Protein AF-A0A1F7MYY1-F1 (afdb_monomer)

Radius of gyration: 13.78 Å; Cα contacts (8 Å, |Δi|>4): 23; chains: 1; bounding box: 36×22×36 Å

Sequence (63 aa):
MDRLQQEASRLVEAATKAEEDPGVTFYRLKALAYAPLGAPAPPGSALTPDRRRPPRLTEAWFC

Foldseek 3Di:
DDPLVVVLVVLVVVCVVVVHDVLVSVVVNQQSVCVVVVDGRDDDDDDDPPDDDDDPPPDPVVD

Secondary structure (DSSP, 8-state):
--HHHHHHHHHHHHHHHTT--HHHHHHHHHHHHHGGGTSPPPPPPPPPTT--PPP---STT--

Mean predicted aligned error: 7.04 Å

Solvent-accessible surface area (backbone atoms only — not comparable to full-atom values): 4147 Å² total; per-residue (Å²): 132,58,70,66,59,54,54,48,50,54,52,52,53,53,35,59,77,65,68,50,59,66,69,60,52,51,54,51,47,46,40,60,70,23,54,87,69,79,45,83,51,79,82,77,77,88,73,64,91,84,55,81,70,73,75,81,71,85,52,83,91,76,113

Structure (mmCIF, N/CA/C/O backbone):
data_AF-A0A1F7MYY1-F1
#
_entry.id   AF-A0A1F7MYY1-F1
#
loop_
_atom_site.group_PDB
_atom_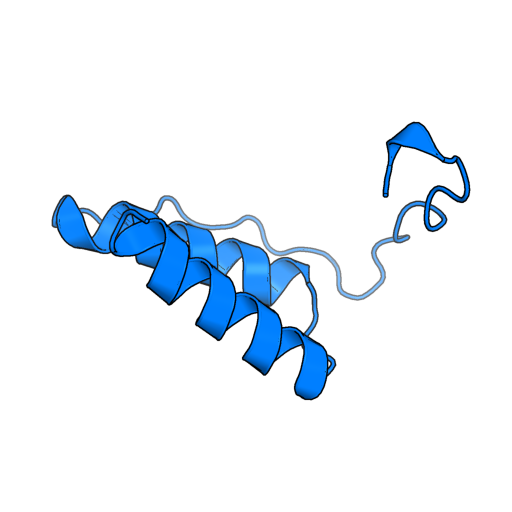site.id
_atom_site.type_symbol
_atom_site.label_atom_id
_atom_site.label_alt_id
_atom_site.label_comp_id
_atom_site.label_asym_id
_atom_site.label_entity_id
_atom_site.label_seq_id
_atom_site.pdbx_PDB_ins_code
_atom_site.Cartn_x
_atom_site.Cartn_y
_atom_site.Cartn_z
_atom_site.occupancy
_atom_site.B_iso_or_equiv
_atom_site.auth_seq_id
_atom_site.auth_comp_id
_atom_site.auth_asym_id
_atom_site.auth_atom_id
_atom_site.pdbx_PDB_model_num
ATOM 1 N N . MET A 1 1 ? 6.386 0.064 20.162 1.00 59.97 1 MET A N 1
ATOM 2 C CA . MET A 1 1 ? 5.917 0.299 18.781 1.00 59.97 1 MET A CA 1
ATOM 3 C C . MET A 1 1 ? 4.416 0.107 18.735 1.00 59.97 1 MET A C 1
ATOM 5 O O . MET A 1 1 ? 3.956 -0.938 19.185 1.00 59.97 1 MET A O 1
ATOM 9 N N . ASP A 1 2 ? 3.682 1.103 18.243 1.00 90.62 2 ASP A N 1
ATOM 10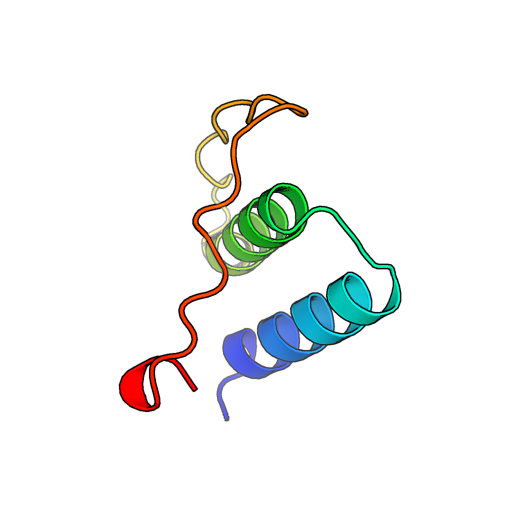 C CA . ASP A 1 2 ? 2.221 1.055 18.103 1.00 90.62 2 ASP A CA 1
ATOM 11 C C . ASP A 1 2 ? 1.777 -0.018 17.085 1.00 90.62 2 ASP A C 1
ATOM 13 O O . ASP A 1 2 ? 2.516 -0.342 16.152 1.00 90.62 2 ASP A O 1
ATOM 17 N N . ARG A 1 3 ? 0.587 -0.602 17.271 1.00 92.19 3 ARG A N 1
ATOM 18 C CA . ARG A 1 3 ? 0.077 -1.682 16.410 1.00 92.19 3 ARG A CA 1
ATOM 19 C C . ARG A 1 3 ? -0.109 -1.227 14.963 1.00 92.19 3 ARG A C 1
ATOM 21 O O . ARG A 1 3 ? 0.278 -1.961 14.054 1.00 92.19 3 ARG A O 1
ATOM 28 N N . LEU A 1 4 ? -0.639 -0.021 14.750 1.00 92.94 4 LEU A N 1
ATOM 29 C CA . LEU A 1 4 ? -0.832 0.535 13.412 1.00 92.94 4 LEU A CA 1
ATOM 30 C C . LEU A 1 4 ? 0.515 0.699 12.707 1.00 92.94 4 LEU A C 1
ATOM 32 O O . LEU A 1 4 ? 0.646 0.362 11.534 1.00 92.94 4 LEU A O 1
ATOM 36 N N . GLN A 1 5 ? 1.538 1.151 13.435 1.00 93.81 5 GLN A N 1
ATOM 37 C CA . GLN A 1 5 ? 2.889 1.302 12.897 1.00 93.81 5 GLN A CA 1
ATOM 38 C C . GLN A 1 5 ? 3.482 -0.043 12.445 1.00 93.81 5 GLN A C 1
ATOM 40 O O . GLN A 1 5 ? 4.083 -0.117 11.369 1.00 93.81 5 GLN A O 1
ATOM 45 N N . GLN A 1 6 ? 3.295 -1.113 13.220 1.00 96.19 6 GLN A N 1
ATOM 46 C CA . GLN A 1 6 ? 3.780 -2.447 12.850 1.00 96.19 6 GLN A CA 1
ATOM 47 C C . GLN A 1 6 ? 3.065 -2.986 11.604 1.00 96.19 6 GLN A C 1
ATOM 49 O O . GLN A 1 6 ? 3.711 -3.516 10.699 1.00 96.19 6 GLN A O 1
ATOM 54 N N . GLU A 1 7 ? 1.740 -2.840 11.542 1.00 96.75 7 GLU A N 1
ATOM 55 C CA . GLU A 1 7 ? 0.932 -3.287 10.402 1.00 96.75 7 GLU A CA 1
ATOM 56 C C . GLU A 1 7 ? 1.259 -2.484 9.133 1.00 96.75 7 GLU A C 1
ATOM 58 O O . GLU A 1 7 ? 1.463 -3.072 8.070 1.00 96.75 7 GLU A O 1
ATOM 63 N N . ALA A 1 8 ? 1.420 -1.163 9.258 1.00 96.06 8 ALA A N 1
ATOM 64 C CA . ALA A 1 8 ? 1.851 -0.292 8.170 1.00 96.06 8 ALA A CA 1
ATOM 65 C C . ALA A 1 8 ? 3.238 -0.683 7.639 1.00 96.06 8 ALA A C 1
ATOM 67 O O . ALA A 1 8 ? 3.432 -0.770 6.428 1.00 96.06 8 ALA A O 1
ATOM 68 N N . SER A 1 9 ? 4.188 -0.981 8.533 1.00 96.56 9 SER A N 1
ATOM 69 C CA . SER A 1 9 ? 5.549 -1.369 8.139 1.00 96.56 9 SER A CA 1
ATOM 70 C C . SER A 1 9 ? 5.559 -2.681 7.355 1.00 96.56 9 SER A C 1
ATOM 72 O O . SER A 1 9 ? 6.175 -2.755 6.295 1.00 96.56 9 SER A O 1
ATOM 74 N N . ARG A 1 10 ? 4.816 -3.695 7.822 1.00 97.38 10 ARG A N 1
ATOM 75 C CA . ARG A 1 10 ? 4.674 -4.980 7.111 1.00 97.38 10 ARG A CA 1
ATOM 76 C C . ARG A 1 10 ? 4.020 -4.807 5.742 1.00 97.38 10 ARG A C 1
ATOM 78 O O . ARG A 1 10 ? 4.434 -5.454 4.783 1.00 97.38 10 ARG A O 1
ATOM 85 N N . LEU A 1 11 ? 3.010 -3.940 5.650 1.00 97.44 11 LEU A N 1
ATOM 86 C CA . LEU A 1 11 ? 2.326 -3.636 4.396 1.00 97.44 11 LEU A CA 1
ATOM 87 C C . LEU A 1 11 ? 3.294 -3.020 3.379 1.00 97.44 11 LEU A C 1
ATOM 89 O O . LEU A 1 11 ? 3.364 -3.496 2.247 1.00 97.44 11 LEU A O 1
ATOM 93 N N . VAL A 1 12 ? 4.066 -2.008 3.785 1.00 96.00 12 VAL A N 1
ATOM 94 C CA . VAL A 1 12 ? 5.047 -1.343 2.910 1.00 96.00 12 VAL A CA 1
ATOM 95 C C . VAL A 1 12 ? 6.174 -2.291 2.509 1.00 96.00 12 VAL A C 1
ATOM 97 O O . VAL A 1 12 ? 6.563 -2.311 1.342 1.00 96.00 12 VAL A O 1
ATOM 100 N N . GLU A 1 13 ? 6.680 -3.105 3.435 1.00 97.25 13 GLU A N 1
ATOM 101 C CA . GLU A 1 13 ? 7.718 -4.094 3.137 1.00 97.25 13 GLU A CA 1
ATOM 102 C C . GLU A 1 13 ? 7.244 -5.103 2.078 1.00 97.25 13 GLU A C 1
ATOM 104 O O . GLU A 1 13 ? 7.949 -5.358 1.101 1.00 97.25 13 GLU A O 1
ATOM 109 N N . ALA A 1 14 ? 6.031 -5.645 2.234 1.00 97.56 14 ALA A N 1
ATOM 110 C CA . ALA A 1 14 ? 5.453 -6.585 1.278 1.00 97.56 14 ALA A CA 1
ATOM 111 C C . ALA A 1 14 ? 5.219 -5.943 -0.098 1.00 97.56 14 ALA A C 1
ATOM 113 O O . ALA A 1 14 ? 5.569 -6.535 -1.117 1.00 97.56 14 ALA A O 1
ATOM 114 N N . ALA A 1 15 ? 4.676 -4.723 -0.131 1.00 95.62 15 ALA A N 1
ATOM 115 C CA . ALA A 1 15 ? 4.445 -3.979 -1.368 1.00 95.62 15 ALA A CA 1
ATOM 116 C C . ALA A 1 15 ? 5.753 -3.649 -2.102 1.00 95.62 15 ALA A C 1
ATOM 118 O O . ALA A 1 15 ? 5.830 -3.785 -3.320 1.00 95.62 15 ALA A O 1
ATOM 119 N N . THR A 1 16 ? 6.803 -3.294 -1.357 1.00 94.19 16 THR A N 1
ATOM 120 C CA . THR A 1 16 ? 8.136 -3.021 -1.912 1.00 94.19 16 THR A CA 1
ATOM 121 C C . THR A 1 16 ? 8.734 -4.274 -2.544 1.00 94.19 16 THR A C 1
ATOM 123 O O . THR A 1 16 ? 9.228 -4.213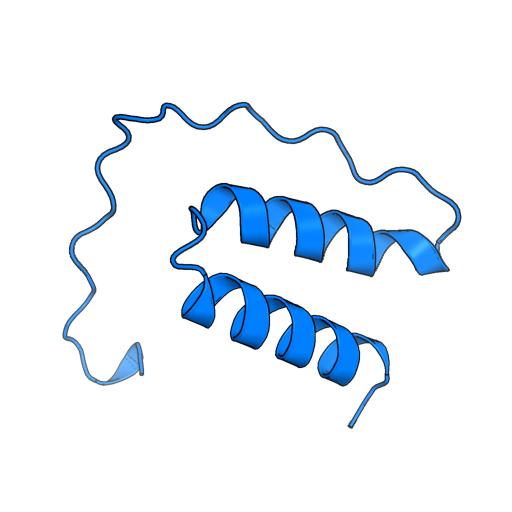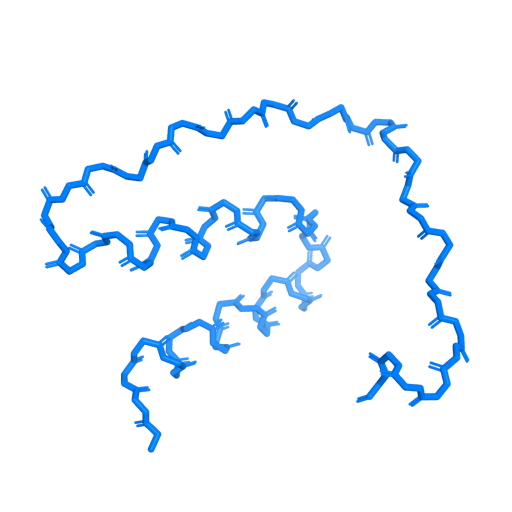 -3.665 1.00 94.19 16 THR A O 1
ATOM 126 N N . LYS A 1 17 ? 8.646 -5.427 -1.863 1.00 96.25 17 LYS A N 1
ATOM 127 C CA . LYS A 1 17 ? 9.102 -6.719 -2.409 1.00 96.25 17 LYS A CA 1
ATOM 128 C C . LYS A 1 17 ? 8.333 -7.133 -3.664 1.00 96.25 17 LYS A C 1
ATOM 130 O O . LYS A 1 17 ? 8.892 -7.810 -4.516 1.00 96.25 17 LYS A O 1
ATOM 135 N N . ALA A 1 18 ? 7.065 -6.745 -3.762 1.00 95.62 18 ALA A N 1
ATOM 136 C CA . ALA A 1 18 ? 6.219 -7.008 -4.920 1.00 95.62 18 ALA A CA 1
ATOM 137 C C . ALA A 1 18 ? 6.372 -5.968 -6.046 1.00 95.62 18 ALA A C 1
ATOM 139 O O . ALA A 1 18 ? 5.661 -6.070 -7.042 1.00 95.62 18 ALA A O 1
ATOM 140 N N . GLU A 1 19 ? 7.238 -4.958 -5.876 1.00 92.81 19 GLU A N 1
ATOM 141 C CA . GLU A 1 19 ? 7.356 -3.803 -6.778 1.00 92.81 19 GLU A CA 1
ATOM 142 C C . GLU A 1 19 ? 5.994 -3.144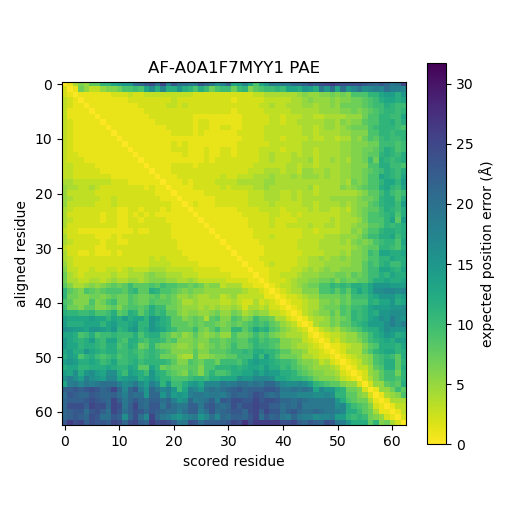 -7.088 1.00 92.81 19 GLU A C 1
ATOM 144 O O . GLU A 1 19 ? 5.761 -2.626 -8.182 1.00 92.81 19 GLU A O 1
ATOM 149 N N . GLU A 1 20 ? 5.077 -3.160 -6.108 1.00 91.12 20 GLU A N 1
ATOM 150 C CA . GLU A 1 20 ? 3.747 -2.563 -6.232 1.00 91.12 20 GLU A CA 1
ATOM 151 C C . GLU A 1 20 ? 3.881 -1.066 -6.541 1.00 91.12 20 GLU A C 1
ATOM 153 O O . GLU A 1 20 ? 4.787 -0.377 -6.058 1.00 91.12 20 GLU A O 1
ATOM 158 N N . ASP A 1 21 ? 2.961 -0.529 -7.347 1.00 88.38 21 ASP A N 1
ATOM 159 C CA . ASP A 1 21 ? 2.914 0.910 -7.555 1.00 88.38 21 ASP A CA 1
ATOM 160 C C . ASP A 1 21 ? 2.733 1.629 -6.198 1.00 88.38 21 ASP A C 1
ATOM 162 O O . ASP A 1 21 ? 1.722 1.409 -5.526 1.00 88.38 21 ASP A O 1
ATOM 166 N N . PRO A 1 22 ? 3.640 2.546 -5.799 1.00 87.38 22 PRO A N 1
ATOM 167 C CA . PRO A 1 22 ? 3.581 3.169 -4.475 1.00 87.38 22 PRO A CA 1
ATOM 168 C C . PRO A 1 22 ? 2.285 3.941 -4.198 1.00 87.38 22 PRO A C 1
ATOM 170 O O . PRO A 1 22 ? 1.915 4.152 -3.045 1.00 87.38 22 PRO A O 1
ATOM 173 N N . GLY A 1 23 ? 1.583 4.375 -5.249 1.00 88.38 23 GLY A N 1
ATOM 174 C CA . GLY A 1 23 ? 0.281 5.017 -5.124 1.00 88.38 23 GLY A CA 1
ATOM 175 C C . GLY A 1 23 ? -0.791 4.055 -4.614 1.00 88.38 23 GLY A C 1
ATOM 176 O O . GLY A 1 23 ? -1.581 4.420 -3.745 1.00 88.38 23 GLY A O 1
ATOM 177 N N . VAL A 1 24 ? -0.776 2.809 -5.094 1.00 89.88 24 VAL A N 1
ATOM 178 C CA . VAL A 1 24 ? -1.645 1.735 -4.591 1.00 89.88 24 VAL A CA 1
ATOM 179 C C . VAL A 1 24 ? -1.328 1.454 -3.125 1.00 89.8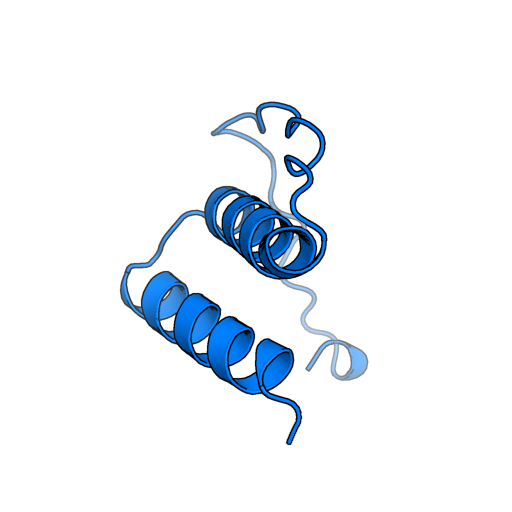8 24 VAL A C 1
ATOM 181 O O . VAL A 1 24 ? -2.235 1.457 -2.289 1.00 89.88 24 VAL A O 1
ATOM 184 N N . THR A 1 25 ? -0.045 1.313 -2.786 1.00 92.69 25 THR A N 1
ATOM 185 C CA . THR A 1 25 ? 0.404 1.083 -1.406 1.00 92.69 25 THR A CA 1
ATOM 186 C C . THR A 1 25 ? -0.071 2.191 -0.462 1.00 92.69 25 THR A C 1
ATOM 188 O O . THR A 1 25 ? -0.570 1.909 0.629 1.00 92.69 25 THR A O 1
ATOM 191 N N . PHE A 1 26 ? 0.001 3.455 -0.894 1.00 91.38 26 PHE A N 1
ATOM 192 C CA . PHE A 1 26 ? -0.453 4.600 -0.102 1.00 91.38 26 PHE A CA 1
ATOM 193 C C . PHE A 1 26 ? -1.958 4.551 0.197 1.00 91.38 26 PHE A C 1
ATOM 195 O O . PHE A 1 26 ? -2.379 4.789 1.331 1.00 91.38 26 PHE A O 1
ATOM 202 N N . TYR A 1 27 ? -2.789 4.186 -0.783 1.00 91.75 27 TYR A N 1
ATOM 203 C CA . TYR A 1 27 ? -4.227 4.037 -0.547 1.00 91.75 27 TYR A CA 1
ATOM 204 C C . TYR A 1 27 ? -4.561 2.862 0.373 1.00 91.75 27 TYR A C 1
ATOM 206 O O . TYR A 1 27 ? -5.479 2.970 1.189 1.00 91.75 27 TYR A O 1
ATOM 214 N N . ARG A 1 28 ? -3.784 1.775 0.320 1.00 92.88 28 ARG A N 1
ATOM 215 C CA . ARG A 1 28 ? -3.918 0.657 1.265 1.00 92.88 28 ARG A CA 1
ATOM 216 C C . ARG A 1 28 ? -3.527 1.061 2.690 1.00 92.88 28 ARG A C 1
ATOM 218 O O . ARG A 1 28 ? -4.237 0.701 3.625 1.00 92.88 28 ARG A O 1
ATOM 225 N N . LEU A 1 29 ? -2.473 1.863 2.864 1.00 94.50 29 LEU A N 1
ATOM 226 C CA . LEU A 1 29 ? -2.115 2.449 4.165 1.00 94.50 29 LEU A CA 1
ATOM 227 C C . LEU A 1 29 ? -3.220 3.352 4.713 1.00 94.50 29 LEU A C 1
ATOM 229 O O . LEU A 1 29 ? -3.551 3.285 5.895 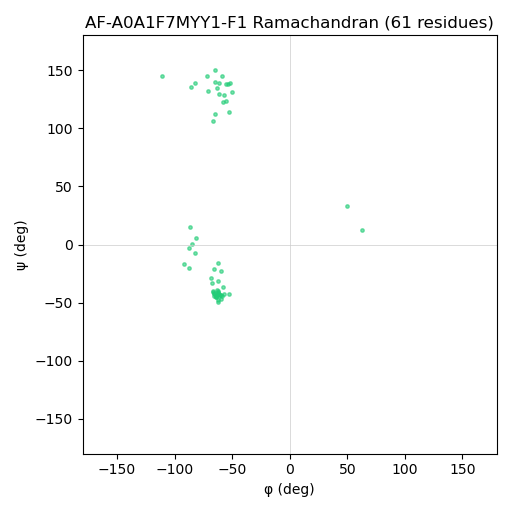1.00 94.50 29 LEU A O 1
ATOM 233 N N . LYS A 1 30 ? -3.825 4.172 3.852 1.00 92.94 30 LYS A N 1
ATOM 234 C CA . LYS A 1 30 ? -4.955 5.017 4.238 1.00 92.94 30 LYS A CA 1
ATOM 235 C C . LYS A 1 30 ? -6.138 4.167 4.707 1.00 92.94 30 LYS A C 1
ATOM 237 O O . LYS A 1 30 ? -6.711 4.456 5.749 1.00 92.94 30 LYS A O 1
ATOM 242 N N . ALA A 1 31 ? -6.470 3.091 3.993 1.00 93.00 31 ALA A N 1
ATOM 243 C CA . ALA A 1 31 ? -7.505 2.152 4.425 1.00 93.00 31 ALA A CA 1
ATOM 244 C C . ALA A 1 31 ? -7.177 1.509 5.784 1.00 93.00 31 ALA A C 1
ATOM 246 O O . ALA A 1 31 ? -8.038 1.466 6.660 1.00 93.00 31 ALA A O 1
ATOM 247 N N . LEU A 1 32 ? -5.923 1.089 5.986 1.00 94.50 32 LEU A N 1
ATOM 248 C CA . LEU A 1 32 ? -5.449 0.525 7.251 1.00 94.50 32 LEU A CA 1
ATOM 249 C C . LEU A 1 32 ? -5.623 1.508 8.422 1.00 94.50 32 LEU A C 1
ATOM 251 O O . LEU A 1 32 ? -6.115 1.122 9.476 1.00 94.50 32 LEU A O 1
ATOM 255 N N . ALA A 1 33 ? -5.279 2.783 8.228 1.00 93.12 33 ALA A N 1
ATOM 256 C CA . ALA A 1 33 ? -5.401 3.812 9.261 1.00 93.12 33 ALA A CA 1
ATOM 257 C C . ALA A 1 33 ? -6.858 4.152 9.624 1.00 93.12 33 ALA A C 1
ATOM 259 O O . ALA A 1 33 ? -7.132 4.549 10.753 1.00 93.12 33 ALA A O 1
ATOM 260 N N . TYR A 1 34 ? -7.791 3.996 8.682 1.00 93.50 34 TYR A N 1
ATOM 261 C CA . TYR A 1 34 ? -9.215 4.265 8.906 1.00 93.50 34 TYR A CA 1
AT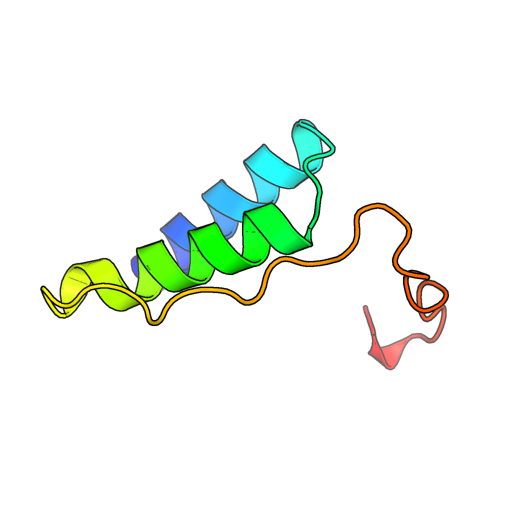OM 262 C C . TYR A 1 34 ? -9.981 3.062 9.469 1.00 93.50 34 TYR A C 1
ATOM 264 O O . TYR A 1 34 ? -11.028 3.254 10.085 1.00 93.50 34 TYR A O 1
ATOM 272 N N . ALA A 1 35 ? -9.463 1.839 9.321 1.00 91.31 35 ALA A N 1
ATOM 273 C CA . ALA A 1 35 ? -10.125 0.627 9.805 1.00 91.31 35 ALA A CA 1
ATOM 274 C C . ALA A 1 35 ? -10.530 0.680 11.299 1.00 91.31 35 ALA A C 1
ATOM 276 O O . ALA A 1 35 ? -11.667 0.313 11.603 1.00 91.31 35 ALA A O 1
ATOM 277 N N . PRO A 1 36 ? -9.700 1.196 12.233 1.00 90.69 36 PRO A N 1
ATOM 278 C CA . PRO A 1 36 ? -10.081 1.311 13.644 1.00 90.69 36 PRO A CA 1
ATOM 279 C C . PRO A 1 36 ? -11.223 2.299 13.908 1.00 90.69 36 PRO A C 1
ATOM 281 O O . PRO A 1 36 ? -11.882 2.209 14.939 1.00 90.69 36 PRO A O 1
ATOM 284 N N . LEU A 1 37 ? -11.462 3.244 12.993 1.00 91.69 37 LEU A N 1
ATOM 285 C CA . LEU A 1 37 ? -12.506 4.262 13.126 1.00 91.69 37 LEU A CA 1
ATOM 286 C C . LEU A 1 37 ? -13.890 3.739 12.711 1.00 91.69 37 LEU A C 1
ATOM 288 O O . LEU A 1 37 ? -14.872 4.463 12.848 1.00 91.69 37 LEU A O 1
ATOM 292 N N . GLY A 1 38 ? -13.978 2.523 12.151 1.00 89.56 38 GLY A N 1
ATOM 293 C CA . GLY A 1 38 ? -15.225 1.978 11.598 1.00 89.56 38 GLY A CA 1
ATOM 294 C C . GLY A 1 38 ? -15.779 2.786 10.417 1.00 89.56 38 GLY A C 1
ATOM 295 O O . GLY A 1 38 ? -16.924 2.592 10.016 1.00 89.56 38 GLY A O 1
ATOM 296 N N . ALA A 1 39 ? -14.977 3.698 9.866 1.00 85.31 39 ALA A N 1
ATOM 297 C CA . ALA A 1 39 ? -15.346 4.589 8.780 1.00 85.31 39 ALA A CA 1
ATOM 298 C C . ALA A 1 39 ? -14.589 4.201 7.504 1.00 85.31 39 ALA A C 1
ATOM 300 O O . ALA A 1 39 ? -13.421 3.806 7.575 1.00 85.31 39 ALA A O 1
ATOM 301 N N . PRO A 1 40 ? -15.208 4.336 6.319 1.00 85.25 40 PRO A N 1
ATOM 302 C CA . PRO A 1 40 ? -14.489 4.137 5.073 1.00 85.25 40 PRO A CA 1
ATOM 303 C C . PRO A 1 40 ? -13.406 5.209 4.922 1.00 85.25 40 PRO A C 1
ATOM 305 O O . PRO A 1 40 ? -13.626 6.390 5.208 1.00 85.25 40 PRO A O 1
ATOM 308 N N . ALA A 1 41 ? -12.234 4.810 4.427 1.00 87.62 41 ALA A N 1
ATOM 309 C CA . ALA A 1 41 ? -11.232 5.780 4.019 1.00 87.62 41 ALA A CA 1
ATOM 310 C C . ALA A 1 41 ? -11.799 6.652 2.881 1.00 87.62 41 ALA A C 1
ATOM 312 O O . ALA A 1 41 ? -12.438 6.115 1.970 1.00 87.62 41 ALA A O 1
ATOM 313 N N . PRO A 1 42 ? -11.556 7.977 2.886 1.00 84.44 42 PRO A N 1
ATOM 314 C CA . PRO A 1 42 ? -11.998 8.839 1.803 1.00 84.44 42 PRO A CA 1
ATOM 315 C C . PRO A 1 42 ? -11.452 8.324 0.468 1.00 84.44 42 PRO A C 1
ATOM 317 O O . PRO A 1 42 ? -10.263 7.960 0.429 1.00 84.44 42 PRO A O 1
ATOM 320 N N . PRO A 1 43 ? -12.270 8.329 -0.601 1.00 79.31 43 PRO A N 1
ATOM 321 C CA . PRO A 1 43 ? -11.886 7.773 -1.887 1.00 79.31 43 PRO A CA 1
ATOM 322 C C . PRO A 1 43 ? -10.573 8.387 -2.363 1.00 79.31 43 PRO A C 1
ATOM 324 O O . PRO A 1 43 ? -10.313 9.582 -2.195 1.00 79.31 43 PRO A O 1
ATOM 327 N N . GLY A 1 44 ? -9.715 7.535 -2.912 1.00 74.38 44 GLY A N 1
ATOM 328 C CA . GLY A 1 44 ? -8.512 7.991 -3.581 1.00 74.38 44 GLY A CA 1
ATOM 329 C C . GLY A 1 44 ? -8.846 8.651 -4.910 1.00 74.38 44 GLY A C 1
ATOM 330 O O . GLY A 1 44 ? -9.751 8.204 -5.610 1.00 74.38 44 GLY A O 1
ATOM 331 N N . SER A 1 45 ? -8.089 9.681 -5.288 1.00 74.38 45 SER A N 1
ATOM 332 C CA . SER A 1 45 ? -8.054 10.094 -6.690 1.00 74.38 45 SER A CA 1
ATOM 333 C C . SER A 1 45 ? -7.303 9.029 -7.481 1.00 74.38 45 SER A C 1
ATOM 335 O O . SER A 1 45 ? -6.204 8.628 -7.082 1.00 74.38 45 SER A O 1
ATOM 337 N N . ALA A 1 46 ? -7.860 8.593 -8.610 1.00 75.00 46 ALA A N 1
ATOM 338 C CA . ALA A 1 46 ? -7.119 7.754 -9.540 1.00 75.00 46 ALA A CA 1
ATOM 339 C C . ALA A 1 46 ? -5.823 8.483 -9.929 1.00 75.00 46 ALA A C 1
ATOM 341 O O . ALA A 1 46 ? -5.850 9.640 -10.351 1.00 75.00 46 ALA A O 1
ATOM 342 N N . LEU A 1 47 ? -4.684 7.829 -9.707 1.00 77.50 47 LEU A N 1
ATOM 343 C CA . LEU A 1 47 ? -3.392 8.327 -10.155 1.00 77.50 47 LEU A CA 1
ATOM 344 C C . LEU A 1 47 ? -3.192 7.873 -11.597 1.00 77.50 47 LEU A C 1
ATOM 346 O O . LEU A 1 47 ? -3.446 6.710 -11.911 1.00 77.50 47 LEU A O 1
ATOM 350 N N . THR A 1 48 ? -2.723 8.766 -12.467 1.00 81.69 48 THR A N 1
ATOM 351 C CA . THR A 1 48 ? -2.391 8.373 -13.838 1.00 81.69 48 THR A CA 1
ATOM 352 C C . THR A 1 48 ? -1.243 7.349 -13.814 1.00 81.69 48 THR A C 1
ATOM 354 O O . THR A 1 48 ? -0.273 7.538 -13.063 1.00 81.69 48 THR A O 1
ATOM 357 N N . PRO A 1 49 ? -1.328 6.244 -14.583 1.00 76.00 49 PRO A N 1
ATOM 358 C CA . PRO A 1 49 ? -0.247 5.254 -14.662 1.00 76.00 49 PRO A CA 1
ATOM 359 C C . PRO A 1 49 ? 1.079 5.874 -15.123 1.00 76.00 49 PRO A C 1
ATOM 361 O O . PRO A 1 49 ? 2.148 5.562 -14.611 1.00 76.00 49 PRO A O 1
ATOM 364 N N . ASP A 1 50 ? 0.975 6.825 -16.040 1.00 81.62 50 ASP A N 1
ATOM 365 C CA . ASP A 1 50 ? 2.028 7.600 -16.691 1.00 81.62 50 ASP A CA 1
ATOM 366 C C . ASP A 1 50 ? 2.438 8.856 -15.897 1.00 81.62 50 ASP A C 1
ATOM 368 O O . ASP A 1 50 ? 3.145 9.734 -16.405 1.00 81.62 50 ASP A O 1
ATOM 372 N N . ARG A 1 51 ? 2.054 8.946 -14.613 1.00 84.19 51 ARG A N 1
ATOM 373 C CA . ARG A 1 51 ? 2.507 10.037 -13.744 1.00 84.19 51 ARG A CA 1
ATOM 374 C C . ARG A 1 51 ? 4.031 10.069 -13.688 1.00 84.19 51 ARG A C 1
ATOM 376 O O . ARG A 1 51 ? 4.694 9.080 -13.362 1.00 84.19 51 ARG A O 1
ATOM 383 N N . ARG A 1 52 ? 4.598 11.249 -13.940 1.00 77.44 52 ARG A N 1
ATOM 384 C CA . ARG A 1 52 ? 6.029 11.477 -13.758 1.00 77.44 52 ARG A CA 1
ATOM 385 C C . ARG A 1 52 ? 6.322 11.379 -12.264 1.00 77.44 52 ARG A C 1
ATOM 387 O O . ARG A 1 52 ? 5.944 12.262 -11.495 1.00 77.44 52 ARG A O 1
ATOM 394 N N . ARG A 1 53 ? 6.947 10.278 -11.840 1.00 70.19 53 ARG A N 1
ATOM 395 C CA . ARG A 1 53 ? 7.448 10.172 -10.469 1.00 70.19 53 ARG A CA 1
ATOM 396 C C . ARG A 1 53 ? 8.488 11.280 -10.299 1.00 70.19 53 ARG A C 1
ATOM 398 O O . ARG A 1 53 ? 9.347 11.404 -11.179 1.00 70.19 53 ARG A O 1
ATOM 405 N N . PRO A 1 54 ? 8.404 12.104 -9.238 1.00 69.00 54 PRO A N 1
ATOM 406 C CA . PRO A 1 54 ? 9.469 13.050 -8.965 1.00 69.00 54 PRO A CA 1
ATOM 407 C C . PRO A 1 54 ? 10.789 12.270 -8.944 1.00 69.00 54 PRO A C 1
ATOM 409 O O . PRO A 1 54 ? 10.800 11.124 -8.470 1.00 69.00 54 PRO A O 1
ATOM 412 N N . PRO A 1 55 ? 11.866 12.824 -9.529 1.00 70.31 55 PRO A N 1
ATOM 413 C CA . PRO A 1 55 ? 13.166 12.168 -9.498 1.00 70.31 55 PRO A CA 1
ATOM 414 C C . PRO A 1 55 ? 13.445 11.779 -8.048 1.00 70.31 55 PRO A C 1
ATOM 416 O O . PRO A 1 55 ? 13.200 12.588 -7.152 1.00 70.31 55 PRO A O 1
ATOM 419 N N . ARG A 1 56 ? 13.850 10.521 -7.811 1.00 65.19 56 ARG A N 1
ATOM 420 C CA . ARG A 1 56 ? 14.153 10.056 -6.451 1.00 65.19 56 ARG A CA 1
ATOM 421 C C . ARG A 1 56 ? 15.154 11.052 -5.878 1.00 65.19 56 ARG A C 1
ATOM 423 O O . ARG A 1 56 ? 16.231 11.208 -6.448 1.00 65.19 56 ARG A O 1
ATOM 430 N N . LEU A 1 57 ? 14.743 11.786 -4.850 1.00 62.03 57 LEU A N 1
ATOM 431 C CA . LEU A 1 57 ? 15.547 12.861 -4.290 1.00 62.03 57 LEU A CA 1
ATOM 432 C C . LEU A 1 57 ? 16.790 12.204 -3.694 1.00 62.03 57 LEU A C 1
ATOM 434 O O . LEU A 1 57 ? 16.694 11.399 -2.776 1.00 62.03 57 LEU A O 1
ATOM 438 N N . THR A 1 58 ? 17.946 12.469 -4.299 1.00 63.31 58 THR A N 1
ATOM 439 C CA . THR A 1 58 ? 19.241 11.889 -3.912 1.00 63.31 58 THR A CA 1
ATOM 440 C C . THR A 1 58 ? 19.869 12.617 -2.727 1.00 63.31 58 THR A C 1
ATOM 442 O O . THR A 1 58 ? 21.027 12.373 -2.398 1.00 63.31 58 THR A O 1
ATOM 445 N N . GLU A 1 59 ? 19.155 13.566 -2.125 1.00 62.25 59 GLU A N 1
ATOM 446 C CA . GLU A 1 59 ? 19.684 14.368 -1.034 1.00 62.25 59 GLU A CA 1
ATOM 447 C C . GLU A 1 59 ? 19.568 13.629 0.298 1.00 62.25 59 GLU A C 1
ATOM 449 O O . GLU A 1 59 ? 18.562 12.992 0.601 1.00 62.25 59 GLU A O 1
ATOM 454 N N . ALA A 1 60 ? 20.618 13.744 1.111 1.00 59.34 60 ALA A N 1
ATOM 455 C CA . ALA A 1 60 ? 20.80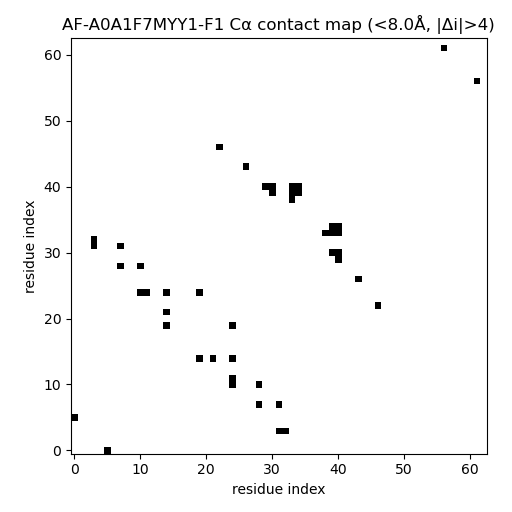7 12.953 2.324 1.00 59.34 60 ALA A CA 1
ATOM 456 C C . ALA A 1 60 ? 19.730 13.155 3.405 1.00 59.34 60 ALA A C 1
ATOM 458 O O . ALA A 1 60 ? 19.640 12.339 4.309 1.00 59.34 60 ALA A O 1
ATOM 459 N N . TRP A 1 61 ? 18.924 14.216 3.329 1.00 63.88 61 TRP A N 1
ATOM 460 C CA . TRP A 1 61 ? 17.838 14.494 4.276 1.00 63.88 61 TRP A CA 1
ATOM 461 C C . TRP A 1 61 ? 16.504 13.820 3.901 1.00 63.88 61 TRP A C 1
ATOM 463 O O . TRP A 1 61 ? 15.534 13.946 4.646 1.00 63.88 61 TRP A O 1
ATOM 473 N N . PHE A 1 62 ? 16.446 13.124 2.756 1.00 58.44 62 PHE A N 1
ATOM 474 C CA . PHE A 1 62 ? 15.314 12.282 2.341 1.00 58.44 62 PHE A CA 1
ATOM 475 C C . PHE A 1 62 ? 15.439 10.809 2.773 1.00 58.44 62 PHE A C 1
ATOM 477 O O . PHE A 1 62 ? 14.435 10.093 2.735 1.00 58.44 62 PHE A O 1
ATOM 484 N N . CYS A 1 63 ? 16.641 10.363 3.153 1.00 46.56 63 CYS A N 1
ATOM 485 C CA . CYS A 1 63 ? 16.925 9.040 3.723 1.00 46.56 63 CYS A CA 1
ATOM 486 C C . CYS A 1 63 ? 16.954 9.115 5.253 1.00 46.56 63 CYS A C 1
ATOM 488 O O . CYS A 1 63 ? 16.561 8.109 5.884 1.00 46.56 63 CYS A O 1
#

pLDDT: mean 84.58, std 12.56, range [46.56, 97.56]